Protein AF-A0A836Q250-F1 (afdb_monomer_lite)

Structure (mmCIF, N/CA/C/O backbone):
data_AF-A0A836Q250-F1
#
_entry.id   AF-A0A836Q250-F1
#
loop_
_atom_site.group_PDB
_atom_site.id
_atom_site.type_symbol
_atom_site.label_atom_id
_atom_site.label_alt_id
_atom_site.label_comp_id
_atom_site.label_asym_id
_atom_site.label_entity_id
_atom_site.label_seq_id
_atom_site.pdbx_PDB_ins_code
_atom_site.Cartn_x
_atom_site.Cartn_y
_atom_site.Cartn_z
_atom_site.occupancy
_atom_site.B_iso_or_equiv
_atom_site.auth_seq_id
_atom_site.auth_comp_id
_atom_site.auth_asym_id
_atom_site.auth_atom_id
_atom_site.pdbx_PDB_model_num
ATOM 1 N N . MET A 1 1 ? 1.933 18.338 -12.828 1.00 51.00 1 MET A N 1
ATOM 2 C CA . MET A 1 1 ? 1.074 17.158 -13.065 1.00 51.00 1 MET A CA 1
ATOM 3 C C . MET A 1 1 ? 1.895 15.904 -13.350 1.00 51.00 1 MET A C 1
ATOM 5 O O . MET A 1 1 ? 1.739 14.957 -12.603 1.00 51.00 1 MET A O 1
ATOM 9 N N . GLN A 1 2 ? 2.835 15.905 -14.304 1.00 57.91 2 GLN A N 1
ATOM 10 C CA . GLN A 1 2 ? 3.642 14.716 -14.658 1.00 57.91 2 GLN A CA 1
ATOM 11 C C . GLN A 1 2 ? 4.480 14.119 -13.502 1.00 57.91 2 GLN A C 1
ATOM 13 O O . GLN A 1 2 ? 4.696 12.918 -13.453 1.00 57.91 2 GLN A O 1
ATOM 18 N N . ASN A 1 3 ? 4.902 14.940 -12.534 1.00 69.50 3 ASN A N 1
ATOM 19 C CA . ASN A 1 3 ? 5.676 14.482 -11.371 1.00 69.50 3 ASN A CA 1
ATOM 20 C C . ASN A 1 3 ? 4.822 13.706 -10.343 1.00 69.50 3 ASN A C 1
ATOM 22 O O . ASN A 1 3 ? 5.325 12.844 -9.634 1.00 69.50 3 ASN A O 1
ATOM 26 N N . GLN A 1 4 ? 3.516 13.988 -10.280 1.00 79.50 4 GLN A N 1
ATOM 27 C CA . GLN A 1 4 ? 2.610 13.333 -9.333 1.00 79.50 4 GLN A CA 1
ATOM 28 C C . GLN A 1 4 ? 2.255 11.911 -9.792 1.00 79.50 4 GLN A C 1
ATOM 30 O O . GLN A 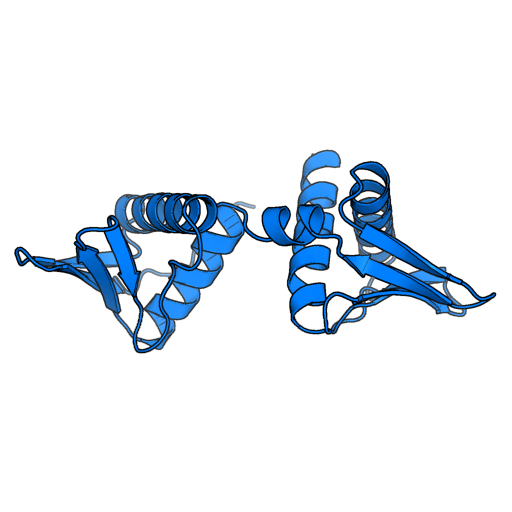1 4 ? 2.323 10.982 -8.998 1.00 79.50 4 GLN A O 1
ATOM 35 N N . SER A 1 5 ? 1.985 11.719 -11.086 1.00 84.25 5 SER A N 1
ATOM 36 C CA . SER A 1 5 ? 1.703 10.394 -11.656 1.00 84.25 5 SER A CA 1
ATOM 37 C C . SER A 1 5 ? 2.901 9.439 -11.573 1.00 84.25 5 SER A C 1
ATOM 39 O O . SER A 1 5 ? 2.725 8.239 -11.386 1.00 84.25 5 SER A O 1
ATOM 41 N N . ILE A 1 6 ? 4.131 9.957 -11.676 1.00 90.06 6 ILE A N 1
ATOM 42 C CA . ILE A 1 6 ? 5.353 9.150 -11.507 1.00 90.06 6 ILE A CA 1
ATOM 43 C C . ILE A 1 6 ? 5.511 8.723 -10.042 1.00 90.06 6 ILE A C 1
ATOM 45 O O . ILE A 1 6 ? 5.789 7.555 -9.776 1.00 90.06 6 ILE A O 1
ATOM 49 N N . GLN A 1 7 ? 5.257 9.632 -9.095 1.00 85.62 7 GLN A N 1
ATOM 50 C CA . GLN A 1 7 ? 5.265 9.307 -7.669 1.00 85.62 7 GLN A CA 1
ATOM 51 C C . GLN A 1 7 ? 4.211 8.247 -7.315 1.00 85.62 7 GLN A C 1
ATOM 53 O O . GLN A 1 7 ? 4.498 7.315 -6.565 1.00 85.62 7 GLN A O 1
ATOM 58 N N . GLU A 1 8 ? 2.998 8.367 -7.856 1.00 84.00 8 GLU A N 1
ATOM 59 C CA . GLU A 1 8 ? 1.927 7.378 -7.683 1.00 84.00 8 GLU A CA 1
ATOM 60 C C . GLU A 1 8 ? 2.346 6.008 -8.236 1.00 84.00 8 GLU A C 1
ATOM 62 O O . GLU A 1 8 ? 2.216 5.000 -7.540 1.00 84.00 8 GLU A O 1
ATOM 67 N N . ALA A 1 9 ? 2.949 5.971 -9.429 1.00 90.19 9 ALA A N 1
ATOM 68 C CA . ALA A 1 9 ? 3.486 4.745 -10.012 1.00 90.19 9 ALA A CA 1
ATOM 69 C C . ALA A 1 9 ? 4.613 4.132 -9.160 1.00 90.19 9 ALA A C 1
ATOM 71 O O . ALA A 1 9 ? 4.624 2.923 -8.936 1.00 90.19 9 ALA A O 1
ATOM 72 N N . ALA A 1 10 ? 5.538 4.943 -8.636 1.00 91.12 10 ALA A N 1
ATOM 73 C CA . ALA A 1 10 ? 6.595 4.495 -7.728 1.00 91.12 10 ALA A CA 1
ATOM 74 C C . ALA A 1 10 ? 6.018 3.867 -6.443 1.00 91.12 10 ALA A C 1
ATOM 76 O O . ALA A 1 10 ? 6.439 2.784 -6.028 1.00 91.12 10 ALA A O 1
ATOM 77 N N . ASN A 1 11 ? 5.011 4.505 -5.845 1.00 86.88 11 ASN A N 1
ATOM 78 C CA . ASN A 1 11 ? 4.332 3.988 -4.657 1.00 86.88 11 ASN A CA 1
ATOM 79 C C . ASN A 1 11 ? 3.612 2.664 -4.953 1.00 86.88 11 ASN A C 1
ATOM 81 O O . ASN A 1 11 ? 3.719 1.711 -4.180 1.00 86.88 11 ASN A O 1
ATOM 85 N N . GLU A 1 12 ? 2.928 2.568 -6.096 1.00 86.75 12 GLU A N 1
ATOM 86 C CA . GLU A 1 12 ? 2.260 1.333 -6.505 1.00 86.75 12 GLU A CA 1
ATOM 87 C C . GLU A 1 12 ? 3.260 0.190 -6.739 1.00 86.75 12 GLU A C 1
ATOM 89 O O . GLU A 1 12 ? 3.014 -0.940 -6.313 1.00 86.75 12 GLU A O 1
ATOM 94 N N . LEU A 1 13 ? 4.423 0.467 -7.339 1.00 92.06 13 LEU A N 1
ATOM 95 C CA . LEU A 1 13 ? 5.485 -0.531 -7.488 1.00 92.06 13 LEU A CA 1
ATOM 96 C C . LEU A 1 13 ? 5.969 -1.043 -6.128 1.00 92.06 13 LEU A C 1
ATOM 98 O O . LEU A 1 13 ? 6.081 -2.256 -5.933 1.00 92.06 13 LEU A O 1
ATOM 102 N N . LEU A 1 14 ? 6.227 -0.149 -5.167 1.00 89.62 14 LEU A N 1
ATOM 103 C CA . LEU A 1 14 ? 6.605 -0.556 -3.812 1.00 89.62 14 LEU A CA 1
ATOM 104 C C . LEU A 1 14 ? 5.519 -1.420 -3.160 1.00 89.62 14 LEU A C 1
ATOM 106 O O . LEU A 1 14 ? 5.845 -2.439 -2.544 1.00 89.62 14 LEU A O 1
ATOM 110 N N . TYR A 1 15 ? 4.249 -1.074 -3.347 1.00 83.88 15 TYR A N 1
ATOM 111 C CA . TYR A 1 15 ? 3.119 -1.836 -2.826 1.00 83.88 15 TYR A CA 1
ATOM 112 C C . TYR A 1 15 ? 3.008 -3.235 -3.453 1.00 83.88 15 TYR A C 1
ATOM 114 O O . TYR A 1 15 ? 2.973 -4.244 -2.744 1.00 83.88 15 TYR A O 1
ATOM 122 N N . GLU A 1 16 ? 3.031 -3.344 -4.781 1.00 85.25 16 GLU A N 1
ATOM 123 C CA . GLU A 1 16 ? 2.932 -4.640 -5.461 1.00 85.25 16 GLU A CA 1
ATOM 124 C C . GLU A 1 16 ? 4.170 -5.523 -5.249 1.00 85.25 16 GLU A C 1
ATOM 126 O O . GLU A 1 16 ? 4.071 -6.758 -5.258 1.00 85.25 16 GLU A O 1
ATOM 131 N N . SER A 1 17 ? 5.336 -4.921 -4.991 1.00 87.81 17 SER A N 1
ATOM 132 C CA . SER A 1 17 ? 6.540 -5.667 -4.616 1.00 87.81 17 SER A CA 1
ATOM 133 C C . SER A 1 17 ? 6.367 -6.424 -3.295 1.00 87.81 17 SER A C 1
ATOM 135 O O . SER A 1 17 ? 6.873 -7.539 -3.170 1.00 87.81 17 SER A O 1
ATOM 137 N N . ALA A 1 18 ? 5.604 -5.883 -2.333 1.00 82.00 18 ALA A N 1
ATOM 138 C CA . ALA A 1 18 ? 5.346 -6.542 -1.049 1.00 82.00 18 ALA A CA 1
ATOM 139 C C . ALA A 1 18 ? 4.589 -7.868 -1.239 1.00 82.00 18 ALA A C 1
ATOM 141 O O . ALA A 1 18 ? 4.812 -8.841 -0.524 1.00 82.00 18 ALA A O 1
ATOM 142 N N . LYS A 1 19 ? 3.755 -7.951 -2.283 1.00 81.19 19 LYS A N 1
ATOM 143 C CA . LYS A 1 19 ? 3.040 -9.175 -2.679 1.00 81.19 19 LYS A CA 1
ATOM 144 C C . LYS A 1 19 ? 3.920 -10.167 -3.452 1.00 81.19 19 LYS A C 1
ATOM 146 O O . LYS A 1 19 ? 3.448 -11.247 -3.804 1.00 81.19 19 LYS A O 1
ATOM 151 N N . SER A 1 20 ? 5.168 -9.790 -3.734 1.00 81.81 20 SER A N 1
ATOM 152 C CA . SER A 1 20 ? 6.126 -10.504 -4.588 1.00 81.81 20 SER A CA 1
ATOM 153 C C . SER A 1 20 ? 7.484 -10.676 -3.900 1.00 81.81 20 SER A C 1
ATOM 155 O O . SER A 1 20 ? 8.524 -10.589 -4.551 1.00 81.81 20 SER A O 1
ATOM 157 N N . ALA A 1 21 ? 7.480 -10.899 -2.581 1.00 86.44 21 ALA A N 1
ATOM 158 C CA . ALA A 1 21 ? 8.687 -11.088 -1.770 1.00 86.44 21 ALA A CA 1
ATOM 159 C C . ALA A 1 21 ? 9.715 -9.946 -1.908 1.00 86.44 21 ALA A C 1
ATOM 161 O O . ALA A 1 21 ? 10.922 -10.183 -1.943 1.00 86.44 21 ALA A O 1
ATOM 162 N N . ASP A 1 22 ? 9.227 -8.707 -1.994 1.00 89.38 22 ASP A N 1
ATOM 163 C CA . ASP A 1 22 ? 10.031 -7.488 -2.107 1.00 89.38 22 ASP A CA 1
ATOM 164 C C . ASP A 1 22 ? 10.871 -7.415 -3.392 1.00 89.38 22 ASP A C 1
ATOM 166 O O . ASP A 1 22 ? 11.950 -6.815 -3.409 1.00 89.38 22 ASP A O 1
ATOM 170 N N . LEU A 1 23 ? 10.379 -8.022 -4.476 1.00 92.69 23 LEU A N 1
ATOM 171 C CA . LEU A 1 23 ? 11.036 -8.022 -5.779 1.00 92.69 23 LEU A CA 1
ATOM 172 C C . LEU A 1 23 ? 10.245 -7.236 -6.827 1.00 92.69 23 LEU A C 1
ATOM 174 O O . LEU A 1 23 ? 9.022 -7.334 -6.930 1.00 92.69 23 LEU A O 1
ATOM 178 N N . LEU A 1 24 ? 10.994 -6.505 -7.648 1.00 94.75 24 LEU A N 1
ATOM 179 C CA . LEU A 1 24 ? 10.545 -5.871 -8.883 1.00 94.75 24 LEU A CA 1
ATOM 180 C C . LEU A 1 24 ? 11.413 -6.370 -10.037 1.00 94.75 24 LEU A C 1
ATOM 182 O O . LEU A 1 24 ? 12.583 -6.703 -9.858 1.00 94.75 24 LEU A O 1
ATOM 186 N N . MET A 1 25 ? 10.858 -6.409 -11.239 1.00 95.12 25 MET A N 1
ATOM 187 C CA . MET A 1 25 ? 11.557 -6.841 -12.442 1.00 95.12 25 MET A CA 1
ATOM 188 C C . MET A 1 25 ? 11.329 -5.828 -13.554 1.00 95.12 25 MET A C 1
ATOM 190 O O . MET A 1 25 ? 10.193 -5.475 -13.844 1.00 95.12 25 MET A O 1
ATOM 194 N N . LYS A 1 26 ? 12.395 -5.400 -14.220 1.00 95.75 26 LYS A N 1
ATOM 195 C CA . LYS A 1 26 ? 12.314 -4.762 -15.533 1.00 95.75 26 LYS A CA 1
ATOM 196 C C . LYS A 1 26 ? 12.523 -5.849 -16.577 1.00 95.75 26 LYS A C 1
ATOM 198 O O . LYS A 1 26 ? 13.560 -6.507 -16.565 1.00 95.75 26 LYS A O 1
ATOM 203 N N . VAL A 1 27 ? 11.548 -6.060 -17.448 1.00 94.31 27 VAL A N 1
ATOM 204 C CA . VAL A 1 27 ? 11.564 -7.111 -18.472 1.00 94.31 27 VAL A CA 1
ATOM 205 C C . VAL A 1 27 ? 11.491 -6.462 -19.844 1.00 94.31 27 VAL A C 1
ATOM 207 O O . VAL A 1 27 ? 10.720 -5.528 -20.042 1.00 94.31 27 VAL A O 1
ATOM 210 N N . ARG A 1 28 ? 12.268 -6.969 -20.798 1.00 90.94 28 ARG A N 1
ATOM 211 C CA . ARG A 1 28 ? 12.194 -6.575 -22.204 1.00 90.94 28 ARG A CA 1
ATOM 212 C C . ARG A 1 28 ? 11.316 -7.552 -22.975 1.00 90.94 28 ARG A C 1
ATOM 214 O O . ARG A 1 28 ? 11.537 -8.760 -22.924 1.00 90.94 28 ARG A O 1
ATOM 221 N N . ASN A 1 29 ? 10.344 -7.042 -23.723 1.00 83.56 29 ASN A N 1
ATOM 222 C CA . ASN A 1 29 ? 9.636 -7.806 -24.750 1.00 83.56 29 ASN A CA 1
ATOM 223 C C . ASN A 1 29 ? 9.854 -7.181 -26.139 1.00 83.56 29 ASN A C 1
ATOM 225 O O . ASN A 1 29 ? 10.539 -6.171 -26.280 1.00 83.56 29 ASN A O 1
ATOM 229 N N . GLY A 1 30 ? 9.269 -7.788 -27.176 1.00 78.38 30 GLY A N 1
ATOM 230 C CA . GLY A 1 30 ? 9.376 -7.311 -28.561 1.00 78.38 30 GLY A CA 1
ATOM 231 C C . GLY A 1 30 ? 8.764 -5.929 -28.835 1.00 78.38 30 GLY A C 1
ATOM 232 O O . GLY A 1 30 ? 8.893 -5.444 -29.952 1.00 78.38 30 GLY A O 1
ATOM 233 N N . VAL A 1 31 ? 8.113 -5.307 -27.845 1.00 80.81 31 VAL A N 1
ATOM 234 C CA . VAL A 1 31 ? 7.507 -3.967 -27.923 1.00 80.81 31 VAL A CA 1
ATOM 235 C C . VAL A 1 31 ? 8.298 -2.945 -27.091 1.00 80.81 31 VAL A C 1
ATOM 237 O O . VAL A 1 31 ? 8.311 -1.765 -27.420 1.00 80.81 31 VAL A O 1
ATOM 240 N N . GLY A 1 32 ? 9.007 -3.376 -26.044 1.00 86.56 32 GLY A N 1
ATOM 241 C CA . GLY A 1 32 ? 9.854 -2.510 -25.225 1.00 86.56 32 GLY A CA 1
ATOM 242 C C . GLY A 1 32 ? 10.122 -3.062 -23.827 1.00 86.56 32 GLY A C 1
ATOM 243 O O . GLY A 1 32 ? 9.810 -4.213 -23.511 1.00 86.56 32 GLY A O 1
ATOM 244 N N . ASP A 1 33 ? 10.713 -2.223 -22.980 1.00 93.00 33 ASP A N 1
ATOM 245 C CA . ASP A 1 33 ? 10.961 -2.543 -21.574 1.00 93.00 33 ASP A CA 1
ATOM 246 C C . ASP A 1 33 ? 9.726 -2.227 -20.726 1.00 93.00 33 ASP A C 1
ATOM 248 O O . ASP A 1 33 ? 9.099 -1.198 -20.920 1.00 93.00 33 ASP A O 1
ATOM 252 N N . PHE A 1 34 ? 9.391 -3.050 -19.741 1.00 93.88 34 PHE A N 1
ATOM 253 C CA . PHE A 1 34 ? 8.293 -2.777 -18.816 1.00 93.88 34 PHE A CA 1
ATOM 254 C C . PHE A 1 34 ? 8.606 -3.285 -17.417 1.00 93.88 34 PHE A C 1
ATOM 256 O O . PHE A 1 34 ? 9.499 -4.114 -17.226 1.00 93.88 34 PHE A O 1
ATOM 263 N N . VAL A 1 35 ? 7.846 -2.807 -16.434 1.00 94.56 35 VAL A N 1
ATOM 264 C CA . VAL A 1 35 ? 8.004 -3.225 -15.041 1.00 94.56 35 VAL A CA 1
ATOM 265 C C . VAL A 1 35 ? 7.006 -4.329 -14.706 1.00 94.56 35 VAL A C 1
ATOM 267 O O . VAL A 1 35 ? 5.842 -4.309 -15.111 1.00 94.56 35 VAL A O 1
ATOM 270 N N . LYS A 1 36 ? 7.474 -5.323 -13.962 1.00 92.25 36 LYS A N 1
ATOM 271 C CA . LYS A 1 36 ? 6.699 -6.443 -13.453 1.00 92.25 36 LYS A CA 1
ATOM 272 C C . LYS A 1 36 ? 7.011 -6.652 -11.977 1.00 92.25 36 LYS A C 1
ATOM 274 O O . LYS A 1 36 ? 8.164 -6.811 -11.595 1.00 92.25 36 LYS A O 1
ATOM 279 N N . ALA A 1 37 ? 5.963 -6.705 -11.173 1.00 81.81 37 ALA A N 1
ATOM 280 C CA . ALA A 1 37 ? 5.996 -7.198 -9.802 1.00 81.81 37 ALA A CA 1
ATOM 281 C C . ALA A 1 37 ? 5.144 -8.478 -9.764 1.00 81.81 37 ALA A C 1
ATOM 283 O O . ALA A 1 37 ? 5.451 -9.452 -10.458 1.00 81.81 37 ALA A O 1
ATOM 284 N N . LYS A 1 38 ? 4.000 -8.429 -9.070 1.00 81.88 38 LYS A N 1
ATOM 285 C CA . LYS A 1 38 ? 2.920 -9.414 -9.197 1.00 81.88 38 LYS A CA 1
ATOM 286 C C . LYS A 1 38 ? 2.129 -9.201 -10.487 1.00 81.88 38 LYS A C 1
ATOM 288 O O . LYS A 1 38 ? 1.867 -10.154 -11.220 1.00 81.88 38 LYS A O 1
ATOM 293 N N . ARG A 1 39 ? 1.784 -7.942 -10.779 1.00 82.56 39 ARG A N 1
ATOM 294 C CA . ARG A 1 39 ? 1.178 -7.505 -12.043 1.00 82.56 39 ARG A CA 1
ATOM 295 C C . ARG A 1 39 ? 2.260 -7.088 -13.045 1.00 82.56 39 ARG A C 1
ATOM 297 O O . ARG A 1 39 ? 3.344 -6.651 -12.657 1.00 82.56 39 ARG A O 1
ATOM 304 N N . ALA A 1 40 ? 1.966 -7.251 -14.333 1.00 85.19 40 ALA A N 1
ATOM 305 C CA . ALA A 1 40 ? 2.763 -6.699 -15.424 1.00 85.19 40 ALA A CA 1
ATOM 306 C C . ALA A 1 40 ? 2.149 -5.375 -15.899 1.00 85.19 40 ALA A C 1
ATOM 308 O O . ALA A 1 40 ? 0.949 -5.313 -16.161 1.00 85.19 40 ALA A O 1
ATOM 309 N N . TYR A 1 41 ? 2.978 -4.343 -16.026 1.00 87.38 41 TYR A N 1
ATOM 310 C CA . TYR A 1 41 ? 2.563 -2.995 -16.409 1.00 87.38 41 TYR A CA 1
ATOM 311 C C . TYR A 1 41 ? 2.897 -2.743 -17.886 1.00 87.38 41 TYR A C 1
ATOM 313 O O . TYR A 1 41 ? 3.890 -2.094 -18.205 1.00 87.38 41 TYR A O 1
ATOM 321 N N . VAL A 1 42 ? 2.109 -3.344 -18.788 1.00 85.81 42 VAL A N 1
ATOM 322 C CA . VAL A 1 42 ? 2.397 -3.408 -20.242 1.00 85.81 42 VAL A CA 1
ATOM 323 C C . VAL A 1 42 ? 1.305 -2.841 -21.147 1.00 85.81 42 VAL A C 1
ATOM 325 O O . VAL A 1 42 ? 1.514 -2.793 -22.358 1.00 85.81 42 VAL A O 1
ATOM 328 N N . ASP A 1 43 ? 0.165 -2.445 -20.579 1.00 83.06 43 ASP A N 1
ATOM 329 C CA . ASP A 1 43 ? -1.095 -2.288 -21.318 1.00 83.06 43 ASP A CA 1
ATOM 330 C C . ASP A 1 43 ? -1.047 -1.159 -22.366 1.00 83.06 43 ASP A C 1
ATOM 332 O O . ASP A 1 43 ? -1.529 -1.341 -23.483 1.00 83.06 43 ASP A O 1
ATOM 336 N N . THR A 1 44 ? -0.431 -0.018 -22.044 1.00 88.69 44 THR A N 1
ATOM 337 C CA . THR A 1 44 ? -0.225 1.106 -22.977 1.00 88.69 44 THR A CA 1
ATOM 338 C C . THR A 1 44 ? 1.213 1.619 -22.915 1.00 88.69 44 THR A C 1
ATOM 340 O O . THR A 1 44 ? 1.920 1.383 -21.932 1.00 88.69 44 THR A O 1
ATOM 343 N N . ASP A 1 45 ? 1.658 2.325 -23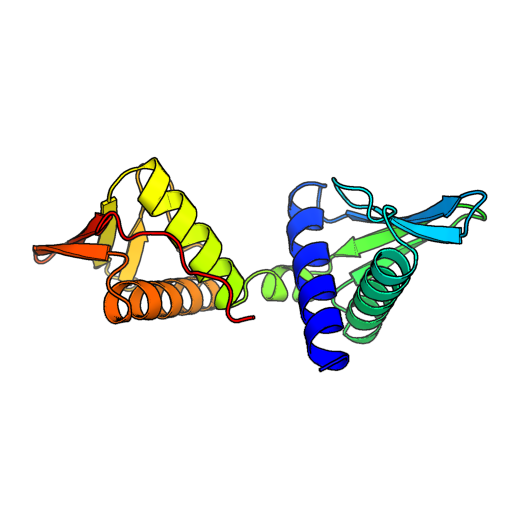.959 1.00 89.00 45 ASP A N 1
ATOM 344 C CA . ASP A 1 45 ? 2.994 2.937 -23.989 1.00 89.00 45 ASP A CA 1
ATOM 345 C C . ASP A 1 45 ? 3.142 4.004 -22.894 1.00 89.00 45 ASP A C 1
ATOM 347 O O . ASP A 1 45 ? 4.117 3.977 -22.150 1.00 89.00 45 ASP A O 1
ATOM 351 N N . GLU A 1 46 ? 2.124 4.849 -22.697 1.00 89.25 46 GLU A N 1
ATOM 352 C CA . GLU A 1 46 ? 2.093 5.848 -21.616 1.00 89.25 46 GLU A CA 1
ATOM 353 C C . GLU A 1 46 ? 2.219 5.201 -20.230 1.00 89.25 46 GLU A C 1
ATOM 355 O O . GLU A 1 46 ? 2.987 5.659 -19.384 1.00 89.25 46 GLU A O 1
ATOM 360 N N . MET A 1 47 ? 1.499 4.099 -19.995 1.00 88.44 47 MET A N 1
ATOM 361 C CA . MET A 1 47 ? 1.573 3.357 -18.739 1.00 88.44 47 MET A CA 1
ATOM 362 C C . MET A 1 47 ? 2.969 2.757 -18.552 1.00 88.44 47 MET A C 1
ATOM 364 O O . MET A 1 47 ? 3.563 2.884 -17.484 1.00 88.44 47 MET A O 1
ATOM 368 N N . ARG A 1 48 ? 3.528 2.147 -19.600 1.00 92.00 48 ARG A N 1
ATOM 369 C CA . ARG A 1 48 ? 4.876 1.570 -19.581 1.00 92.00 48 ARG A CA 1
ATOM 370 C C . ARG A 1 48 ? 5.929 2.618 -19.228 1.00 92.00 48 ARG A C 1
ATOM 372 O O . ARG A 1 48 ? 6.732 2.380 -18.330 1.00 92.00 48 ARG A O 1
ATOM 379 N N . GLU A 1 49 ? 5.905 3.768 -19.894 1.00 92.69 49 GLU A N 1
ATOM 380 C CA . GLU A 1 49 ? 6.820 4.883 -19.633 1.00 92.69 49 GLU A CA 1
ATOM 381 C C . GLU A 1 49 ? 6.671 5.416 -18.205 1.00 92.69 49 GLU A C 1
ATOM 383 O O . GLU A 1 49 ? 7.669 5.610 -17.513 1.00 92.69 49 GLU A O 1
ATOM 388 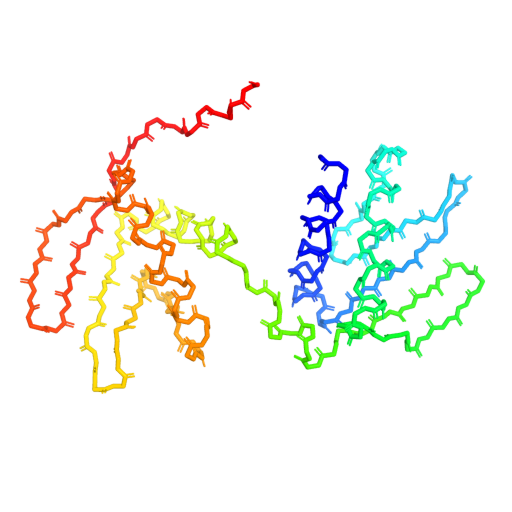N N . MET A 1 50 ? 5.435 5.570 -17.724 1.00 94.69 50 MET A N 1
ATOM 389 C CA . MET A 1 50 ? 5.151 6.042 -16.370 1.00 94.69 50 MET A CA 1
ATOM 390 C C . MET A 1 50 ? 5.712 5.106 -15.288 1.00 94.69 50 MET A C 1
ATOM 392 O O . MET A 1 50 ? 6.383 5.572 -14.367 1.00 94.69 50 MET A O 1
ATOM 396 N N . TYR A 1 51 ? 5.493 3.790 -15.391 1.00 94.88 51 TYR A N 1
ATOM 397 C CA . TYR A 1 51 ? 6.031 2.841 -14.405 1.00 94.88 51 TYR A CA 1
ATOM 398 C C . TYR A 1 51 ? 7.543 2.641 -14.540 1.00 94.88 51 TYR A C 1
ATOM 400 O O . TYR A 1 51 ? 8.209 2.396 -13.536 1.00 94.88 51 TYR A O 1
ATOM 408 N N . LEU A 1 52 ? 8.115 2.775 -15.742 1.00 95.81 52 LEU A N 1
ATOM 409 C CA . LEU A 1 52 ? 9.570 2.812 -15.905 1.00 95.81 52 LEU A CA 1
ATOM 410 C C . LEU A 1 52 ? 10.177 4.032 -15.204 1.00 95.81 52 LEU A C 1
ATOM 412 O O . LEU A 1 52 ? 11.140 3.872 -14.458 1.00 95.81 52 LEU A O 1
ATOM 416 N N . ALA A 1 53 ? 9.585 5.215 -15.375 1.00 95.81 53 ALA A N 1
ATOM 417 C CA . ALA A 1 53 ? 10.018 6.425 -14.682 1.00 95.81 53 ALA A CA 1
ATOM 418 C C . ALA A 1 53 ? 9.881 6.286 -13.155 1.00 95.81 53 ALA A C 1
ATOM 420 O O . ALA A 1 53 ? 10.788 6.663 -12.416 1.00 95.81 53 ALA A O 1
ATOM 421 N N . GLY A 1 54 ? 8.790 5.676 -12.673 1.00 94.88 54 GLY A N 1
ATOM 422 C CA . GLY A 1 54 ? 8.607 5.387 -11.247 1.00 94.88 54 GLY A CA 1
ATOM 423 C C . GLY A 1 54 ? 9.672 4.429 -10.700 1.00 94.88 54 GLY A C 1
ATOM 424 O O . GLY A 1 54 ? 10.214 4.648 -9.619 1.00 94.88 54 GLY A O 1
ATOM 425 N N . LEU A 1 55 ? 10.040 3.395 -11.464 1.00 96.44 55 LEU A N 1
ATOM 426 C CA . LEU A 1 55 ? 11.132 2.486 -11.106 1.00 96.44 55 LEU A CA 1
ATOM 427 C C . LEU A 1 55 ? 12.484 3.217 -11.031 1.00 96.44 55 LEU A C 1
ATOM 429 O O . LEU A 1 55 ? 13.252 2.986 -10.097 1.00 96.44 55 LEU A O 1
ATOM 433 N N . GLU A 1 56 ? 12.776 4.093 -11.995 1.00 96.38 56 GLU A N 1
ATOM 434 C CA . GLU A 1 56 ? 13.999 4.906 -12.011 1.00 96.38 56 GLU A CA 1
ATOM 435 C C . GLU A 1 56 ? 14.060 5.865 -10.818 1.00 96.38 56 GLU A C 1
ATOM 437 O O . GLU A 1 56 ? 15.112 5.980 -10.187 1.00 96.38 56 GLU A O 1
ATOM 442 N N . GLN A 1 57 ? 12.933 6.477 -10.449 1.00 95.19 57 GLN A N 1
ATOM 443 C CA . GLN A 1 57 ? 12.831 7.307 -9.252 1.00 95.19 57 GLN A CA 1
ATOM 444 C C . GLN A 1 57 ? 13.149 6.505 -7.982 1.00 95.19 57 GLN A C 1
ATOM 446 O O . GLN A 1 57 ? 13.993 6.922 -7.191 1.00 95.19 57 GLN A O 1
ATOM 451 N N . LEU A 1 58 ? 12.547 5.324 -7.799 1.00 95.00 58 LEU A N 1
ATOM 452 C CA . LEU A 1 58 ? 12.824 4.471 -6.635 1.00 95.00 58 LEU A CA 1
ATOM 453 C C . LEU A 1 58 ? 14.298 4.064 -6.540 1.00 95.00 58 LEU A C 1
ATOM 455 O O . LEU A 1 58 ? 14.839 3.939 -5.439 1.00 95.00 58 LEU A O 1
ATOM 459 N N . LEU A 1 59 ? 14.939 3.823 -7.687 1.00 96.00 59 LEU A N 1
ATOM 460 C CA . LEU A 1 59 ? 16.359 3.492 -7.748 1.00 96.00 59 LEU A CA 1
ATOM 461 C C . LEU A 1 59 ? 17.219 4.700 -7.360 1.00 96.00 59 LEU A C 1
ATOM 463 O O . LEU A 1 59 ? 18.141 4.554 -6.561 1.00 96.00 59 LEU A O 1
ATOM 467 N N . ALA A 1 60 ? 16.898 5.885 -7.886 1.00 95.69 60 ALA A N 1
ATOM 468 C CA . ALA A 1 60 ? 17.589 7.132 -7.562 1.00 95.69 60 ALA A CA 1
ATOM 469 C C . ALA A 1 60 ? 17.451 7.513 -6.077 1.00 95.69 60 ALA A C 1
ATOM 471 O O . ALA A 1 60 ? 18.395 8.026 -5.482 1.00 95.69 60 ALA A O 1
ATOM 472 N N . GLU A 1 61 ? 16.305 7.209 -5.465 1.00 92.81 61 GLU A N 1
ATOM 473 C CA . GLU A 1 61 ? 16.032 7.420 -4.038 1.00 92.81 61 GLU A CA 1
ATOM 474 C C . GLU A 1 61 ? 16.641 6.337 -3.126 1.00 92.81 61 GLU A C 1
ATOM 476 O O . GLU A 1 61 ? 16.520 6.423 -1.907 1.00 92.81 61 GLU A O 1
ATOM 481 N N . GLY A 1 62 ? 17.269 5.290 -3.678 1.00 93.81 62 GLY A N 1
ATOM 482 C CA . GLY A 1 62 ? 17.835 4.186 -2.890 1.00 93.81 62 GLY A CA 1
ATOM 483 C C . GLY A 1 62 ? 16.790 3.272 -2.231 1.00 93.81 62 GLY A C 1
ATOM 484 O O . GLY A 1 62 ? 17.120 2.459 -1.362 1.00 93.81 62 GLY A O 1
ATOM 485 N N . LYS A 1 63 ? 15.523 3.364 -2.647 1.00 94.25 63 LYS A N 1
ATOM 486 C CA . LYS A 1 63 ? 14.410 2.539 -2.143 1.00 94.25 63 LYS A CA 1
ATOM 487 C C . LYS A 1 63 ? 14.398 1.137 -2.744 1.00 94.25 63 LYS A C 1
ATOM 489 O O . LYS A 1 63 ? 13.821 0.207 -2.181 1.00 94.25 63 LYS A O 1
ATOM 494 N N . ILE A 1 64 ? 15.063 0.962 -3.880 1.00 96.44 64 ILE A N 1
ATOM 495 C CA . ILE A 1 64 ? 15.318 -0.338 -4.495 1.00 96.44 64 ILE A CA 1
ATOM 496 C C . ILE A 1 64 ? 16.784 -0.436 -4.899 1.00 96.44 64 ILE A C 1
ATOM 498 O O . ILE A 1 64 ? 17.455 0.568 -5.116 1.00 96.44 64 ILE A O 1
ATOM 502 N N . GLN A 1 65 ? 17.272 -1.661 -5.040 1.00 96.94 65 GLN A N 1
ATOM 503 C CA . GLN A 1 65 ? 18.617 -1.940 -5.526 1.00 96.94 65 GLN A CA 1
ATOM 504 C C . GLN A 1 65 ? 18.579 -3.038 -6.582 1.00 96.94 65 GLN A C 1
ATOM 506 O O . GLN A 1 65 ? 17.858 -4.027 -6.434 1.00 96.94 65 GLN A O 1
ATOM 511 N N . GLN A 1 66 ? 19.369 -2.887 -7.642 1.00 95.88 66 GLN A N 1
ATOM 512 C CA . GLN A 1 66 ? 19.537 -3.943 -8.634 1.00 95.88 66 GLN A CA 1
ATOM 513 C C . GLN A 1 66 ? 20.292 -5.124 -8.016 1.00 95.88 66 GLN A C 1
ATOM 515 O O . GLN A 1 66 ? 21.368 -4.954 -7.448 1.00 95.88 66 GLN A O 1
ATOM 520 N N . THR A 1 67 ? 19.741 -6.328 -8.147 1.00 91.44 67 THR A N 1
ATOM 521 C CA . THR A 1 67 ? 20.339 -7.559 -7.603 1.00 91.44 67 THR A CA 1
ATOM 522 C C . THR A 1 67 ? 20.845 -8.498 -8.686 1.00 91.44 67 THR A C 1
ATOM 524 O O . THR A 1 67 ? 21.857 -9.166 -8.493 1.00 91.44 67 THR A O 1
ATOM 527 N N . LEU A 1 68 ? 20.166 -8.548 -9.832 1.00 90.44 68 LEU A N 1
ATOM 528 C CA . LEU A 1 68 ? 20.532 -9.402 -10.957 1.00 90.44 68 LEU A CA 1
ATOM 529 C C . LEU A 1 68 ? 20.202 -8.691 -12.268 1.00 90.44 68 LEU A C 1
ATOM 531 O O . LEU A 1 68 ? 19.169 -8.038 -12.373 1.00 90.44 68 LEU A O 1
ATOM 535 N N . GLY A 1 69 ? 21.058 -8.834 -13.275 1.00 88.75 69 GLY A N 1
ATOM 536 C CA . GLY A 1 69 ? 20.821 -8.311 -14.618 1.00 88.75 69 GLY A CA 1
ATOM 537 C C . GLY A 1 69 ? 21.171 -9.341 -15.684 1.00 88.75 69 GLY A C 1
ATOM 538 O O . GLY A 1 69 ? 22.147 -10.076 -15.556 1.00 88.75 69 GLY A O 1
ATOM 539 N N . SER A 1 70 ? 20.369 -9.382 -16.738 1.00 88.25 70 SER A N 1
ATOM 540 C CA . SER A 1 70 ? 20.583 -10.149 -17.963 1.00 88.25 70 SER A CA 1
ATOM 541 C C . SER A 1 70 ? 20.166 -9.297 -19.164 1.00 88.25 70 SER A C 1
ATOM 543 O O . SER A 1 70 ? 19.694 -8.173 -18.998 1.00 88.25 70 SER A O 1
ATOM 545 N N . ARG A 1 71 ? 20.322 -9.825 -20.383 1.00 85.44 71 ARG A N 1
ATOM 546 C CA . ARG A 1 71 ? 19.942 -9.106 -21.609 1.00 85.44 71 ARG A CA 1
ATOM 547 C C . ARG A 1 71 ? 18.460 -8.712 -21.639 1.00 85.44 71 ARG A C 1
ATOM 549 O O . ARG A 1 71 ? 18.140 -7.629 -22.124 1.00 85.44 71 ARG A O 1
ATOM 556 N N . ASP A 1 72 ? 17.594 -9.582 -21.127 1.00 89.62 72 ASP A N 1
ATOM 557 C CA . ASP A 1 72 ? 16.141 -9.461 -21.291 1.00 89.62 72 ASP A CA 1
ATOM 558 C C . ASP A 1 72 ? 15.415 -9.151 -19.975 1.00 89.62 72 ASP A C 1
ATOM 560 O O . ASP A 1 72 ? 14.213 -8.890 -19.966 1.00 89.62 72 ASP A O 1
ATOM 564 N N . MET A 1 73 ? 16.132 -9.177 -18.850 1.00 92.62 73 MET A N 1
ATOM 565 C CA . MET A 1 73 ? 15.542 -8.986 -17.531 1.00 92.62 73 MET A CA 1
ATOM 566 C C . MET A 1 73 ? 16.548 -8.432 -16.528 1.00 92.62 73 MET A C 1
ATOM 568 O O . MET A 1 73 ? 17.648 -8.970 -16.385 1.00 92.62 73 MET A O 1
ATOM 572 N N . THR A 1 74 ? 16.107 -7.445 -15.757 1.00 96.06 74 THR A N 1
ATOM 573 C CA . THR A 1 74 ? 16.790 -6.931 -14.569 1.00 96.06 74 THR A CA 1
ATOM 574 C C . THR A 1 74 ? 15.882 -7.097 -13.359 1.00 96.06 74 THR A C 1
ATOM 576 O O . THR A 1 74 ? 14.708 -6.745 -13.413 1.00 96.06 74 TH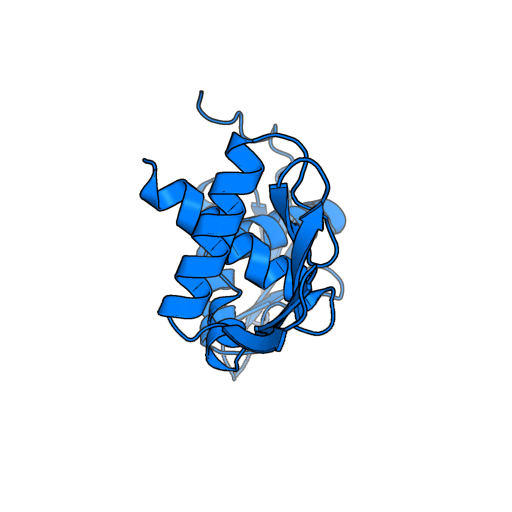R A O 1
ATOM 579 N N . VAL A 1 75 ? 16.414 -7.630 -12.264 1.00 95.62 75 VAL A N 1
ATOM 580 C CA . VAL A 1 75 ? 15.704 -7.824 -10.997 1.00 95.62 75 VAL A CA 1
ATOM 581 C C . VAL A 1 75 ? 16.203 -6.804 -9.982 1.00 95.62 75 VAL A C 1
ATOM 583 O O . VAL A 1 75 ? 17.409 -6.586 -9.835 1.00 95.62 75 VAL A O 1
ATOM 586 N N . PHE A 1 76 ? 15.261 -6.214 -9.261 1.00 97.19 76 PHE A N 1
ATOM 587 C CA . PHE A 1 76 ? 15.487 -5.268 -8.184 1.00 97.19 76 PHE A CA 1
ATOM 588 C C . PHE A 1 76 ? 14.890 -5.820 -6.893 1.00 97.19 76 PHE A C 1
ATOM 590 O O . PHE A 1 76 ? 13.825 -6.438 -6.904 1.00 97.19 76 PHE A O 1
ATOM 597 N N . ARG A 1 77 ? 15.571 -5.584 -5.775 1.00 95.88 77 ARG A N 1
ATOM 598 C CA . ARG A 1 77 ? 15.060 -5.859 -4.430 1.00 95.88 77 ARG A CA 1
ATOM 599 C C . ARG A 1 77 ? 14.741 -4.540 -3.738 1.00 95.88 77 ARG A C 1
ATOM 601 O O . ARG A 1 77 ? 15.539 -3.609 -3.820 1.00 95.88 77 ARG A O 1
ATOM 608 N N . VAL A 1 78 ? 13.617 -4.484 -3.032 1.00 93.81 78 VAL A N 1
ATOM 609 C CA . VAL A 1 78 ? 13.277 -3.342 -2.176 1.00 93.81 78 VAL A CA 1
ATOM 610 C C . VAL A 1 78 ? 14.197 -3.306 -0.956 1.00 93.81 78 VAL A C 1
ATOM 612 O O . VAL A 1 78 ? 14.439 -4.331 -0.314 1.00 93.81 78 VAL A O 1
ATOM 615 N N . THR A 1 79 ? 14.757 -2.132 -0.673 1.00 93.12 79 THR A N 1
ATOM 616 C CA . THR A 1 79 ? 15.631 -1.897 0.483 1.00 93.12 79 THR A CA 1
ATOM 617 C C . THR A 1 79 ? 14.803 -1.705 1.756 1.00 93.12 79 THR A C 1
ATOM 619 O O . THR A 1 79 ? 13.578 -1.601 1.702 1.00 93.12 79 THR A O 1
ATOM 622 N N . ASP A 1 80 ? 15.450 -1.643 2.921 1.00 83.00 80 ASP A N 1
ATOM 623 C CA . ASP A 1 80 ? 14.752 -1.295 4.169 1.00 83.00 80 ASP A CA 1
ATOM 624 C C . ASP A 1 80 ? 14.061 0.071 4.084 1.00 83.00 80 ASP A C 1
ATOM 626 O O . ASP A 1 80 ? 12.933 0.226 4.544 1.00 83.00 80 ASP A O 1
ATOM 630 N N . GLU A 1 81 ? 14.696 1.035 3.421 1.00 85.50 81 GLU A N 1
ATOM 631 C CA . GLU A 1 81 ? 14.134 2.368 3.210 1.00 85.50 81 GLU A CA 1
ATOM 632 C C . GLU A 1 81 ? 12.908 2.337 2.290 1.00 85.50 81 GLU A C 1
ATOM 634 O O . GLU A 1 81 ? 11.872 2.943 2.576 1.00 85.50 81 GLU A O 1
ATOM 639 N N . GLY A 1 82 ? 12.983 1.552 1.211 1.00 86.50 82 GLY A N 1
ATOM 640 C CA . GLY A 1 82 ? 11.837 1.330 0.338 1.00 86.50 82 GLY A CA 1
ATOM 641 C C . GLY A 1 82 ? 10.684 0.633 1.050 1.00 86.50 82 GLY A C 1
ATOM 642 O O . GLY A 1 82 ? 9.535 0.945 0.758 1.00 86.50 82 GLY A O 1
ATOM 643 N N . ARG A 1 83 ? 10.967 -0.262 2.010 1.00 83.50 83 ARG A N 1
ATOM 644 C CA . ARG A 1 83 ? 9.936 -0.890 2.848 1.00 83.50 83 ARG A CA 1
ATOM 645 C C . ARG A 1 83 ? 9.222 0.119 3.740 1.00 83.50 83 ARG A C 1
ATOM 647 O O . ARG A 1 83 ? 7.998 0.097 3.771 1.00 83.50 83 ARG A O 1
ATOM 654 N N . ARG A 1 84 ? 9.958 1.010 4.412 1.00 75.19 84 ARG A N 1
ATOM 655 C CA . ARG A 1 84 ? 9.368 2.073 5.251 1.00 75.19 84 ARG A CA 1
ATOM 656 C C . ARG A 1 84 ? 8.517 3.039 4.432 1.00 75.19 84 ARG A C 1
ATOM 658 O O . ARG A 1 84 ? 7.437 3.432 4.847 1.00 75.19 84 ARG A O 1
ATOM 665 N N . SER A 1 85 ? 8.955 3.326 3.210 1.00 7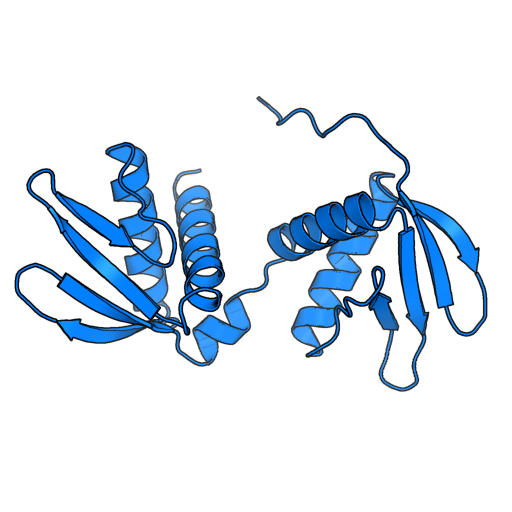5.00 85 SER A N 1
ATOM 666 C CA . SER A 1 85 ? 8.261 4.222 2.280 1.00 75.00 85 SER A CA 1
ATOM 667 C C . SER A 1 85 ? 7.005 3.625 1.621 1.00 75.00 85 SER A C 1
ATOM 669 O O . SER A 1 85 ? 6.403 4.282 0.774 1.00 75.00 85 SER A O 1
ATOM 671 N N . ARG A 1 86 ? 6.619 2.378 1.936 1.00 73.12 86 ARG A N 1
ATOM 672 C CA . ARG A 1 86 ? 5.487 1.687 1.285 1.00 73.12 86 ARG A CA 1
ATOM 673 C C . ARG A 1 86 ? 4.130 2.286 1.602 1.00 73.12 86 ARG A C 1
ATOM 675 O O . ARG A 1 86 ? 3.218 2.123 0.795 1.00 73.12 86 ARG A O 1
ATOM 682 N N . LEU A 1 87 ? 3.980 2.918 2.760 1.00 69.81 87 LEU A N 1
ATOM 683 C CA . LEU A 1 87 ? 2.703 3.461 3.186 1.00 69.81 87 LEU A CA 1
ATOM 684 C C . LEU A 1 87 ? 2.669 4.970 2.951 1.00 69.81 87 LEU A C 1
ATOM 686 O O . LEU A 1 87 ? 3.480 5.716 3.489 1.00 69.81 87 LEU A O 1
ATOM 690 N N . THR A 1 88 ? 1.706 5.417 2.152 1.00 72.69 88 THR A N 1
ATOM 691 C CA . THR A 1 88 ? 1.356 6.834 2.000 1.00 72.69 88 THR A CA 1
ATOM 692 C C . THR A 1 88 ? -0.031 7.084 2.584 1.00 72.69 88 THR A C 1
ATOM 694 O O . THR A 1 88 ? -0.824 6.149 2.705 1.00 72.69 88 THR A O 1
ATOM 697 N N . SER A 1 89 ? -0.370 8.336 2.904 1.00 69.50 89 SER A N 1
ATOM 698 C CA . SER A 1 89 ? -1.694 8.682 3.451 1.00 69.50 89 SER A CA 1
ATOM 699 C C . SER A 1 89 ? -2.841 8.285 2.506 1.00 69.50 89 SER A C 1
ATOM 701 O O . SER A 1 89 ? -3.891 7.826 2.951 1.00 69.50 89 SER A O 1
ATOM 703 N N . GLU A 1 90 ? -2.641 8.391 1.187 1.00 71.88 90 GLU A N 1
ATOM 704 C CA . GLU A 1 90 ? -3.633 7.964 0.190 1.00 71.88 90 GLU A CA 1
ATOM 705 C C . GLU A 1 90 ? -3.827 6.442 0.165 1.00 71.88 90 GLU A C 1
ATOM 707 O O . GLU A 1 90 ? -4.960 5.953 0.060 1.00 71.88 90 GLU A O 1
ATOM 712 N N . LEU A 1 91 ? -2.734 5.687 0.300 1.00 76.56 91 LEU A N 1
ATOM 713 C CA . LEU A 1 91 ? -2.786 4.232 0.357 1.00 76.56 91 LEU A CA 1
ATOM 714 C C . LEU A 1 91 ? -3.426 3.759 1.666 1.00 76.56 91 LEU A C 1
ATOM 716 O O . LEU A 1 91 ? -4.307 2.903 1.638 1.00 76.56 91 LEU A O 1
ATOM 720 N N . ALA A 1 92 ? -3.054 4.371 2.792 1.00 85.75 92 ALA A N 1
ATOM 721 C CA . ALA A 1 92 ? -3.666 4.119 4.092 1.00 85.75 92 ALA A CA 1
ATOM 722 C C . ALA A 1 92 ? -5.185 4.356 4.044 1.00 85.75 92 ALA A C 1
ATOM 724 O O . ALA A 1 92 ? -5.962 3.506 4.479 1.00 85.75 92 ALA A O 1
ATOM 725 N N . ARG A 1 93 ? -5.628 5.453 3.417 1.00 87.00 93 ARG A N 1
ATOM 726 C CA . ARG A 1 93 ? -7.055 5.747 3.218 1.00 87.00 93 ARG A CA 1
ATOM 727 C C . ARG A 1 93 ? -7.757 4.708 2.358 1.00 87.00 93 ARG A C 1
ATOM 729 O O . ARG A 1 93 ? -8.866 4.298 2.693 1.00 87.00 93 ARG A O 1
ATOM 736 N N . THR A 1 94 ? -7.136 4.295 1.256 1.00 84.06 94 THR A N 1
ATOM 737 C CA . THR A 1 94 ? -7.706 3.284 0.354 1.00 84.06 94 THR A CA 1
ATOM 738 C C . THR A 1 94 ? -7.864 1.948 1.075 1.00 84.06 94 THR A C 1
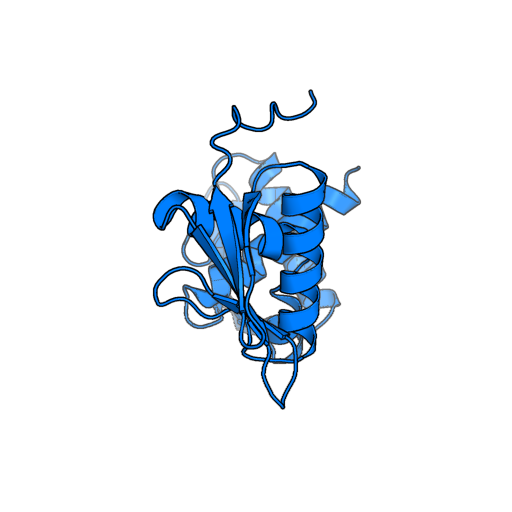ATOM 740 O O . THR A 1 94 ? -8.965 1.401 1.092 1.00 84.06 94 THR A O 1
ATOM 743 N N . ASN A 1 95 ? -6.813 1.490 1.759 1.00 87.81 95 ASN A N 1
ATOM 744 C CA . ASN A 1 95 ? -6.824 0.257 2.545 1.00 87.81 95 ASN A CA 1
ATOM 745 C C . ASN A 1 95 ? -7.898 0.291 3.642 1.00 87.81 95 ASN A C 1
ATOM 747 O O . ASN A 1 95 ? -8.673 -0.655 3.769 1.00 87.81 95 ASN A O 1
ATOM 751 N N . LEU A 1 96 ? -7.986 1.387 4.407 1.00 91.06 96 LEU A N 1
ATOM 752 C CA . LEU A 1 96 ? -9.010 1.538 5.444 1.00 91.06 96 LEU A CA 1
ATOM 753 C C . LEU A 1 96 ? -10.416 1.527 4.859 1.00 91.06 96 LEU A C 1
ATOM 755 O O . LEU A 1 96 ? -11.289 0.848 5.384 1.00 91.06 96 LEU A O 1
ATOM 759 N N . LEU A 1 97 ? -10.654 2.260 3.770 1.00 90.06 97 LEU A N 1
ATOM 760 C CA . LEU A 1 97 ? -11.974 2.315 3.154 1.00 90.06 97 LEU A CA 1
ATOM 761 C C . LEU A 1 97 ? -12.411 0.943 2.626 1.00 90.06 97 LEU A C 1
ATOM 763 O O . LEU A 1 97 ? -13.588 0.604 2.728 1.00 90.06 97 LEU A O 1
ATOM 767 N N . GLU A 1 98 ? -11.493 0.166 2.050 1.00 89.12 98 GLU A N 1
ATOM 768 C CA . GLU A 1 98 ? -11.766 -1.210 1.624 1.00 89.12 98 GLU A CA 1
ATOM 769 C C . GLU A 1 98 ? -12.071 -2.123 2.814 1.00 89.12 98 GLU A C 1
ATOM 771 O O . GLU A 1 98 ? -13.076 -2.835 2.780 1.00 89.12 98 GLU A O 1
ATOM 776 N N . ALA A 1 99 ? -11.276 -2.047 3.884 1.00 90.69 99 ALA A N 1
ATOM 777 C CA . ALA A 1 99 ? -11.484 -2.837 5.094 1.00 90.69 99 ALA A CA 1
ATOM 778 C C . ALA A 1 99 ? -12.828 -2.512 5.769 1.00 90.69 99 ALA A C 1
ATOM 780 O O . ALA A 1 99 ? -13.630 -3.405 6.030 1.00 90.69 99 ALA A O 1
ATOM 781 N N . VAL A 1 100 ? -13.146 -1.225 5.944 1.00 91.12 100 VAL A N 1
ATOM 782 C CA . VAL A 1 100 ? -14.415 -0.782 6.543 1.00 91.12 100 VAL A CA 1
ATOM 783 C C . VAL A 1 100 ? -15.617 -1.187 5.685 1.00 91.12 100 VAL A C 1
ATOM 785 O O . VAL A 1 100 ? -16.671 -1.519 6.219 1.00 91.12 100 VAL A O 1
ATOM 788 N N . LYS A 1 101 ? -15.492 -1.179 4.351 1.00 89.75 101 LYS A N 1
ATOM 789 C CA . LYS A 1 101 ? -16.552 -1.673 3.454 1.00 89.75 101 LYS A CA 1
ATOM 790 C C . LYS A 1 101 ? -16.768 -3.177 3.580 1.00 89.75 101 LYS A C 1
ATOM 792 O O . LYS A 1 101 ? -17.905 -3.620 3.449 1.00 89.75 101 LYS A O 1
ATOM 797 N N . ALA A 1 102 ? -15.693 -3.940 3.769 1.00 87.25 102 ALA A N 1
ATOM 798 C CA . ALA A 1 102 ? -15.754 -5.390 3.894 1.00 87.25 102 ALA A CA 1
ATOM 799 C C . ALA A 1 102 ? -16.359 -5.817 5.241 1.00 87.25 102 ALA A C 1
ATOM 801 O O . ALA A 1 102 ? -17.261 -6.652 5.260 1.00 87.25 102 ALA A O 1
ATOM 802 N N . ASP A 1 103 ? -15.911 -5.204 6.339 1.00 89.62 103 ASP A N 1
ATOM 803 C CA . ASP A 1 103 ? -16.326 -5.575 7.698 1.00 89.62 103 ASP A CA 1
ATOM 804 C C . ASP A 1 103 ? -17.559 -4.801 8.194 1.00 89.62 103 ASP A C 1
ATOM 806 O O . ASP A 1 103 ? -18.246 -5.226 9.121 1.00 89.62 103 ASP A O 1
ATOM 810 N N . GLY A 1 104 ? -17.867 -3.660 7.576 1.00 88.31 104 GLY A N 1
ATOM 811 C CA . GLY A 1 104 ? -18.986 -2.780 7.926 1.00 88.31 104 GLY A CA 1
ATOM 812 C C . GLY A 1 104 ? -18.702 -1.810 9.077 1.00 88.31 104 GLY A C 1
ATOM 813 O O . GLY A 1 104 ? -19.480 -0.877 9.288 1.00 88.31 104 GLY A O 1
ATOM 814 N N . PHE A 1 105 ? -17.598 -1.985 9.804 1.00 91.31 105 PHE A N 1
ATOM 815 C CA . PHE A 1 105 ? -17.197 -1.135 10.923 1.00 91.31 105 PHE A CA 1
ATOM 816 C C . PHE A 1 105 ? -15.675 -1.050 11.065 1.00 91.31 105 PHE A C 1
ATOM 818 O O . PHE A 1 105 ? -14.935 -1.888 10.556 1.00 91.31 105 PHE A O 1
ATOM 825 N N . ILE A 1 106 ? -15.224 -0.041 11.804 1.00 95.19 106 ILE A N 1
ATOM 826 C CA . ILE A 1 106 ? -13.843 0.148 12.240 1.00 95.19 106 ILE A CA 1
ATOM 827 C C . ILE A 1 106 ? -13.833 0.591 13.699 1.00 95.19 106 ILE A C 1
ATOM 829 O O . ILE A 1 106 ? -14.613 1.452 14.108 1.00 95.19 106 ILE A O 1
ATOM 833 N N . ALA A 1 107 ? -12.949 -0.008 14.487 1.00 94.81 107 ALA A N 1
ATOM 834 C CA . ALA A 1 107 ? -12.686 0.392 15.857 1.00 94.81 107 ALA A CA 1
ATOM 835 C C . ALA A 1 107 ? -11.402 1.222 15.915 1.00 94.81 107 ALA A C 1
ATOM 837 O O . ALA A 1 107 ? -10.378 0.833 15.356 1.00 94.81 107 ALA A O 1
ATOM 838 N N . LYS A 1 108 ? -11.456 2.342 16.630 1.00 95.50 108 LYS A N 1
ATOM 839 C CA . LYS A 1 108 ? -10.294 3.065 17.130 1.00 95.50 108 LYS A CA 1
ATOM 840 C C . LYS A 1 108 ? -10.048 2.601 18.561 1.00 95.50 108 LYS A C 1
ATOM 842 O O . LYS A 1 108 ? -10.837 2.910 19.446 1.00 95.50 108 LYS A O 1
ATOM 847 N N . VAL A 1 109 ? -9.003 1.813 18.775 1.00 93.62 109 VAL A N 1
ATOM 848 C CA . VAL A 1 109 ? -8.679 1.200 20.067 1.00 93.62 109 VAL A CA 1
ATOM 849 C C . VAL A 1 109 ? -7.683 2.079 20.816 1.00 93.62 109 VAL A C 1
ATOM 851 O O . VAL A 1 109 ? -6.677 2.508 20.252 1.00 93.62 109 VAL A O 1
ATOM 854 N N . HIS A 1 110 ? -7.955 2.338 22.093 1.00 91.56 110 HIS A N 1
ATOM 855 C CA . HIS A 1 110 ? -7.097 3.121 22.976 1.00 91.56 110 HIS A CA 1
ATOM 856 C C . HIS A 1 110 ? -6.242 2.173 23.823 1.00 91.56 110 HIS A C 1
ATOM 858 O O . HIS A 1 110 ? -6.754 1.466 24.692 1.00 91.56 110 HIS A O 1
ATOM 864 N N . SER A 1 111 ? -4.931 2.148 23.579 1.00 85.44 111 SER A N 1
ATOM 865 C CA . SER A 1 111 ? -3.990 1.309 24.327 1.00 85.44 111 SER A CA 1
ATOM 866 C C . SER A 1 111 ? -2.945 2.136 25.074 1.00 85.44 111 SER A C 1
ATOM 868 O O . SER A 1 111 ? -2.818 3.342 24.864 1.00 85.44 111 SER A O 1
ATOM 870 N N . VAL A 1 112 ? -2.180 1.474 25.946 1.00 83.38 112 VAL A N 1
ATOM 871 C CA . VAL A 1 112 ? -1.062 2.096 26.678 1.00 83.38 112 VAL A CA 1
ATOM 872 C C . VAL A 1 112 ? 0.023 2.589 25.718 1.00 83.38 112 VAL A C 1
ATOM 874 O O . VAL A 1 112 ? 0.634 3.623 25.971 1.00 83.38 112 VAL A O 1
ATOM 877 N N . ASP A 1 113 ? 0.204 1.891 24.596 1.00 78.50 113 ASP A N 1
ATOM 878 C CA . ASP A 1 113 ? 1.226 2.195 23.593 1.00 78.50 113 ASP A CA 1
ATOM 879 C C . ASP A 1 113 ? 0.744 3.208 22.541 1.00 78.50 113 ASP A C 1
ATOM 881 O O . ASP A 1 113 ? 1.494 3.563 21.634 1.00 78.50 113 ASP A O 1
ATOM 885 N N . GLY A 1 114 ? -0.500 3.692 22.654 1.00 84.31 114 GLY A N 1
ATOM 886 C CA . GLY A 1 114 ? -1.119 4.655 21.744 1.00 84.31 114 GLY A CA 1
ATOM 887 C C . GLY A 1 114 ? -2.438 4.170 21.140 1.00 84.31 114 GLY A C 1
ATOM 888 O O . GLY A 1 114 ? -2.938 3.083 21.442 1.00 84.31 114 GLY A O 1
ATOM 889 N N . GLU A 1 115 ? -3.022 5.005 20.287 1.00 90.81 115 GLU A N 1
ATOM 890 C CA . GLU A 1 115 ? -4.273 4.702 19.588 1.00 90.81 115 GLU A CA 1
ATOM 891 C C . GLU A 1 115 ? -3.995 3.960 18.280 1.00 90.81 115 GLU A C 1
ATOM 893 O O . GLU A 1 115 ? -3.082 4.329 17.549 1.00 90.81 115 GLU A O 1
ATOM 898 N N . TYR A 1 116 ? -4.800 2.956 17.944 1.00 92.44 116 TYR A N 1
ATOM 899 C CA . TYR A 1 116 ? -4.700 2.273 16.654 1.00 92.44 116 TYR A CA 1
ATOM 900 C C . TYR A 1 116 ? -6.065 1.908 16.087 1.00 92.44 116 TYR A C 1
ATOM 902 O O . TYR A 1 116 ? -7.088 2.025 16.759 1.00 92.44 116 TYR A O 1
ATOM 910 N N . LEU A 1 117 ? -6.079 1.477 14.828 1.00 94.50 117 LEU A N 1
ATOM 911 C CA . LEU A 1 117 ? -7.298 1.110 14.121 1.00 94.50 117 LEU A CA 1
ATOM 912 C C . LEU A 1 117 ? -7.384 -0.396 13.899 1.00 94.50 117 LEU A C 1
ATOM 914 O O . LEU A 1 117 ? -6.377 -1.056 13.637 1.00 94.50 117 LEU A O 1
ATOM 918 N N . GLN A 1 118 ? -8.604 -0.921 13.953 1.00 93.88 118 GLN A N 1
ATOM 919 C CA . GLN A 1 118 ? -8.894 -2.324 13.693 1.00 93.88 118 GLN A CA 1
ATOM 920 C C . GLN A 1 118 ? -10.206 -2.485 12.914 1.00 93.88 118 GLN A C 1
ATOM 922 O O . GLN A 1 118 ? -11.238 -1.940 13.304 1.00 93.88 118 GLN A O 1
ATOM 927 N N . CYS A 1 119 ? -10.169 -3.268 11.834 1.00 91.88 119 CYS A N 1
ATOM 928 C CA . CYS A 1 119 ? -11.347 -3.751 11.102 1.00 91.88 119 CYS A CA 1
ATOM 929 C C . CYS A 1 119 ? -11.346 -5.279 11.182 1.00 91.88 119 CYS A C 1
ATOM 931 O O . CYS A 1 119 ? -10.358 -5.902 10.794 1.00 91.88 119 CYS A O 1
ATOM 933 N N . GLY A 1 120 ? -12.388 -5.888 11.755 1.00 86.50 120 GLY A N 1
ATOM 934 C CA . GLY A 1 120 ? -12.438 -7.344 11.917 1.00 86.50 120 GLY A CA 1
ATOM 935 C C . GLY A 1 120 ? -11.184 -7.894 12.616 1.00 86.50 120 GLY A C 1
ATOM 936 O O . GLY A 1 120 ? -10.894 -7.548 13.764 1.00 86.50 120 GLY A O 1
ATOM 937 N N . THR A 1 121 ? -10.430 -8.751 11.921 1.00 86.06 121 THR A N 1
ATOM 938 C CA . THR A 1 121 ? -9.146 -9.307 12.397 1.00 86.06 121 THR A CA 1
ATOM 939 C C . THR A 1 121 ? -7.915 -8.515 11.943 1.00 86.06 121 THR A C 1
ATOM 941 O O . THR A 1 121 ? -6.800 -8.867 12.321 1.00 86.06 121 THR A O 1
ATOM 944 N N . GLN A 1 122 ? -8.081 -7.494 11.104 1.00 87.69 122 GLN A N 1
ATOM 945 C CA . GLN A 1 122 ? -6.996 -6.672 10.577 1.00 87.69 122 GLN A CA 1
ATOM 946 C C . GLN A 1 122 ? -6.689 -5.511 11.527 1.00 87.69 122 GLN A C 1
ATOM 948 O O . GLN A 1 122 ? -7.554 -4.679 11.802 1.00 87.69 122 GLN A O 1
ATOM 953 N N . VAL A 1 123 ? -5.442 -5.444 11.996 1.00 89.12 123 VAL A N 1
ATOM 954 C CA . VAL A 1 123 ? -4.925 -4.385 12.874 1.00 89.12 123 VAL A CA 1
ATOM 955 C C . VAL A 1 123 ? -3.966 -3.501 12.078 1.00 89.12 123 VAL A C 1
ATOM 957 O O . VAL A 1 123 ? -3.119 -4.009 11.349 1.00 89.12 123 VAL A O 1
ATOM 960 N N . PHE A 1 124 ? -4.099 -2.184 12.210 1.00 86.12 124 PHE A N 1
ATOM 961 C CA . PHE A 1 124 ? -3.314 -1.190 11.474 1.00 86.12 124 PHE A CA 1
ATOM 962 C C . PHE A 1 124 ? -2.317 -0.482 12.411 1.00 86.12 124 PHE A C 1
ATOM 964 O O . PHE A 1 124 ? -2.510 0.690 12.747 1.00 86.12 124 PHE A O 1
ATOM 971 N N . SER A 1 125 ? -1.303 -1.206 12.918 1.00 70.81 125 SER A N 1
ATOM 972 C CA . SER A 1 125 ? -0.441 -0.690 14.003 1.00 70.81 125 SER A CA 1
ATOM 973 C C . SER A 1 125 ? 0.993 -1.244 14.112 1.00 70.81 125 SER A C 1
ATOM 975 O O . SER A 1 125 ? 1.541 -1.243 15.214 1.00 70.81 125 SER A O 1
ATOM 977 N N . ASP A 1 126 ? 1.629 -1.721 13.042 1.00 63.34 126 ASP A N 1
ATOM 978 C CA . ASP A 1 126 ? 2.925 -2.416 13.185 1.00 63.34 126 ASP A CA 1
ATOM 979 C C . ASP A 1 126 ? 4.121 -1.482 13.491 1.00 63.34 126 ASP A C 1
ATOM 981 O O . ASP A 1 126 ? 5.137 -1.929 14.026 1.00 63.34 126 ASP A O 1
ATOM 985 N N . SER A 1 127 ? 4.014 -0.175 13.216 1.00 76.44 127 SER A N 1
ATOM 986 C CA . SER A 1 127 ? 5.013 0.842 13.591 1.00 76.44 127 SER A CA 1
ATOM 987 C C . SER A 1 127 ? 4.383 2.221 13.839 1.00 76.44 127 SER A C 1
ATOM 989 O O . SER A 1 127 ? 3.275 2.491 13.373 1.00 76.44 127 SER A O 1
ATOM 991 N N . ASP A 1 128 ? 5.084 3.112 14.556 1.00 76.81 128 ASP A N 1
ATOM 992 C CA . ASP A 1 128 ? 4.592 4.463 14.883 1.00 76.81 128 ASP A CA 1
ATOM 993 C C . ASP A 1 128 ? 4.264 5.298 13.634 1.00 76.81 128 ASP A C 1
ATOM 995 O O . ASP A 1 128 ? 3.225 5.956 13.589 1.00 76.81 128 ASP A O 1
ATOM 999 N N . GLU A 1 129 ? 5.123 5.248 12.614 1.00 73.75 129 GLU A N 1
ATOM 1000 C CA . GLU A 1 129 ? 4.948 5.983 11.352 1.00 73.75 129 GLU A CA 1
ATOM 1001 C C . GLU A 1 129 ? 3.713 5.488 10.587 1.00 73.75 129 GLU A C 1
ATOM 1003 O O . GLU A 1 129 ? 2.888 6.282 10.133 1.00 73.75 129 GLU A O 1
ATOM 1008 N N . GLU A 1 130 ? 3.533 4.169 10.510 1.00 78.69 130 GLU A N 1
ATOM 1009 C CA . GLU A 1 130 ? 2.376 3.545 9.866 1.00 78.69 130 GLU A CA 1
ATOM 1010 C C . GLU A 1 130 ? 1.071 3.848 10.605 1.00 78.69 130 GLU A C 1
ATOM 1012 O O . GLU A 1 130 ? 0.059 4.202 9.994 1.00 78.69 130 GLU A O 1
ATOM 1017 N N . ARG A 1 131 ? 1.108 3.778 11.935 1.00 85.69 131 ARG A N 1
ATOM 1018 C CA . ARG A 1 131 ? -0.030 4.094 12.794 1.00 85.69 131 ARG A CA 1
ATOM 1019 C C . ARG A 1 131 ? -0.497 5.534 12.604 1.00 85.69 131 ARG A C 1
ATOM 1021 O O . ARG A 1 131 ? -1.699 5.760 12.495 1.00 85.69 131 ARG A O 1
ATOM 1028 N N . ILE A 1 132 ? 0.427 6.496 12.534 1.00 85.62 132 ILE A N 1
ATOM 1029 C CA . ILE A 1 132 ? 0.089 7.908 12.294 1.00 85.62 132 ILE A CA 1
ATOM 1030 C C . ILE A 1 132 ? -0.615 8.062 10.943 1.00 85.62 132 ILE A C 1
ATOM 1032 O O . ILE A 1 132 ? -1.691 8.653 10.893 1.00 85.62 132 ILE A O 1
ATOM 1036 N N . LEU A 1 133 ? -0.079 7.464 9.875 1.00 87.19 133 LEU A N 1
ATOM 1037 C CA . LEU A 1 133 ? -0.684 7.539 8.541 1.00 87.19 133 LEU A CA 1
ATOM 1038 C C . LEU A 1 133 ? -2.097 6.948 8.502 1.00 87.19 133 LEU A C 1
ATOM 1040 O O . LEU A 1 133 ? -2.991 7.513 7.870 1.00 87.19 133 LEU A O 1
ATOM 1044 N N . TYR A 1 134 ? -2.327 5.832 9.195 1.00 91.38 134 TYR A N 1
ATOM 1045 C CA . TYR A 1 134 ? -3.656 5.237 9.296 1.00 91.38 134 TYR A CA 1
ATOM 1046 C C . TYR A 1 134 ? -4.623 6.076 10.138 1.00 91.38 134 TYR A C 1
ATOM 1048 O O . TYR A 1 134 ? -5.780 6.234 9.751 1.00 91.38 134 TYR A O 1
ATOM 1056 N N . LEU A 1 135 ? -4.171 6.666 11.245 1.00 92.06 135 LEU A N 1
ATOM 1057 C CA . LEU A 1 135 ? -4.998 7.576 12.043 1.00 92.06 135 LEU A CA 1
ATOM 1058 C C . LEU A 1 135 ? -5.371 8.843 11.262 1.00 92.06 135 LEU A C 1
ATOM 1060 O O . LEU A 1 135 ? -6.529 9.256 11.288 1.00 92.06 135 LEU A O 1
ATOM 1064 N N . GLU A 1 136 ? -4.429 9.430 10.522 1.00 90.38 136 GLU A N 1
ATOM 1065 C CA . GLU A 1 136 ? -4.688 10.568 9.632 1.00 90.38 136 GLU A CA 1
ATOM 1066 C C . GLU A 1 136 ? -5.694 10.204 8.537 1.00 90.38 136 GLU A C 1
ATOM 1068 O O . GLU A 1 136 ? -6.671 10.923 8.315 1.00 90.38 136 GLU A O 1
ATOM 1073 N N . ALA A 1 137 ? -5.504 9.051 7.893 1.00 90.94 137 ALA A N 1
ATOM 1074 C CA . ALA A 1 137 ? -6.422 8.542 6.886 1.00 90.94 137 ALA A CA 1
ATOM 1075 C C . ALA A 1 137 ? -7.830 8.292 7.452 1.00 90.94 137 ALA A C 1
ATOM 1077 O O . ALA A 1 137 ? -8.827 8.576 6.789 1.00 90.94 137 ALA A O 1
ATOM 1078 N N . PHE A 1 138 ? -7.938 7.801 8.685 1.00 94.25 138 PHE A N 1
ATOM 1079 C CA . PHE A 1 138 ? -9.220 7.642 9.363 1.00 94.25 138 PHE A CA 1
ATOM 1080 C C . PHE A 1 138 ? -9.895 8.981 9.665 1.00 94.25 138 PHE A C 1
ATOM 1082 O O . PHE A 1 138 ? -11.097 9.116 9.431 1.00 94.25 138 PHE A O 1
ATOM 1089 N N . CYS A 1 139 ? -9.141 9.985 10.118 1.00 91.69 139 CYS A N 1
ATOM 1090 C CA . CYS A 1 139 ? -9.658 11.341 10.290 1.00 91.69 139 CYS A CA 1
ATOM 1091 C C . CYS A 1 139 ? -10.223 11.899 8.974 1.00 91.69 139 CYS A C 1
ATOM 1093 O O . CYS A 1 139 ? -11.293 12.506 8.992 1.00 91.69 139 CYS A O 1
ATOM 1095 N N . ASP A 1 140 ? -9.566 11.638 7.838 1.00 89.62 140 ASP A N 1
ATOM 1096 C CA . ASP A 1 140 ? -10.062 12.002 6.502 1.00 89.62 140 ASP A CA 1
ATOM 1097 C C . ASP A 1 140 ? -11.390 11.288 6.177 1.00 89.62 140 ASP A C 1
ATOM 1099 O O . ASP A 1 140 ? -12.378 11.915 5.782 1.00 89.62 140 ASP A O 1
ATOM 1103 N N . LEU A 1 141 ? -11.465 9.972 6.425 1.00 91.19 141 LEU A N 1
ATOM 1104 C CA . LEU A 1 141 ? -12.692 9.193 6.222 1.00 91.19 141 LEU A CA 1
ATOM 1105 C C . LEU A 1 141 ? -13.854 9.685 7.095 1.00 91.19 141 LEU A C 1
ATOM 1107 O O . LEU A 1 141 ? -14.988 9.752 6.612 1.00 91.19 141 LEU A O 1
ATOM 1111 N N . LEU A 1 142 ? -13.584 10.040 8.351 1.00 91.94 142 LEU A N 1
ATOM 1112 C CA . LEU A 1 142 ? -14.570 10.580 9.285 1.00 91.94 142 LEU A CA 1
ATOM 1113 C C . LEU A 1 142 ? -15.025 11.982 8.861 1.00 91.94 142 LEU A C 1
ATOM 1115 O O . LEU A 1 142 ? -16.225 12.239 8.784 1.00 91.94 142 LEU A O 1
ATOM 1119 N N . HIS A 1 143 ? -14.090 12.871 8.518 1.00 90.31 143 HIS A N 1
ATOM 1120 C CA . HIS A 1 143 ? -14.389 14.233 8.070 1.00 90.31 143 HIS A CA 1
ATOM 1121 C C . HIS A 1 143 ? -15.262 14.244 6.809 1.00 90.31 143 HIS A C 1
ATOM 1123 O O . HIS A 1 143 ? -16.214 15.019 6.698 1.00 90.31 143 HIS A O 1
ATOM 1129 N N . HIS A 1 144 ? -14.990 13.331 5.875 1.00 87.56 144 HIS A N 1
ATOM 1130 C CA . HIS A 1 144 ? -15.790 13.163 4.666 1.00 87.56 144 HIS A CA 1
ATOM 1131 C C . HIS A 1 144 ? -17.015 12.255 4.849 1.00 87.56 144 HIS A C 1
ATOM 1133 O O . HIS A 1 144 ? -17.767 12.045 3.892 1.00 87.56 144 HIS A O 1
ATOM 1139 N N . GLY A 1 145 ? -17.271 11.754 6.061 1.00 87.19 145 GLY A N 1
ATOM 1140 C CA . GLY A 1 145 ? -18.434 10.945 6.427 1.00 87.19 145 GLY A CA 1
ATOM 1141 C C . GLY A 1 145 ? -18.534 9.618 5.676 1.00 87.19 145 GLY A C 1
ATOM 1142 O O . GLY A 1 145 ? -19.631 9.226 5.294 1.00 87.19 145 GLY A O 1
ATOM 1143 N N . TYR A 1 146 ? -17.411 8.962 5.378 1.00 88.50 146 TYR A N 1
ATOM 1144 C CA . TYR A 1 146 ? -17.408 7.551 4.958 1.00 88.50 146 TYR A CA 1
ATOM 1145 C C . TYR A 1 146 ? -17.645 6.613 6.133 1.00 88.50 146 TYR A C 1
ATOM 1147 O O . TYR A 1 146 ? -18.109 5.489 5.939 1.00 88.50 146 TYR A O 1
ATOM 1155 N N . VAL A 1 147 ? -17.338 7.087 7.336 1.00 91.31 147 VAL A N 1
ATOM 1156 C CA . VAL A 1 147 ? -17.583 6.396 8.592 1.00 91.31 147 VAL A CA 1
ATOM 1157 C C . VAL A 1 147 ? -18.311 7.326 9.549 1.00 91.31 147 VAL A C 1
ATOM 1159 O O . VAL A 1 147 ? -18.092 8.537 9.527 1.00 91.31 147 VAL A O 1
ATOM 1162 N N . GLU A 1 148 ? -19.183 6.759 10.371 1.00 91.75 148 GLU A N 1
ATOM 1163 C CA . GLU A 1 148 ? -19.994 7.495 11.338 1.00 91.75 148 GLU A CA 1
ATOM 1164 C C . GLU A 1 148 ? -19.860 6.864 12.726 1.00 91.75 148 GLU A C 1
ATOM 1166 O O . GLU A 1 148 ? -19.876 5.633 12.832 1.00 91.75 148 GLU A O 1
ATOM 1171 N N . PRO A 1 149 ? -19.714 7.674 13.791 1.00 91.44 149 PRO A N 1
ATOM 1172 C CA . PRO A 1 149 ? -19.567 7.162 15.148 1.00 91.44 149 PRO A CA 1
ATOM 1173 C C . PRO A 1 149 ? -20.831 6.418 15.578 1.00 91.44 149 PRO A C 1
ATOM 1175 O O . PRO A 1 149 ? -21.941 6.932 15.444 1.00 91.44 149 PRO A O 1
ATOM 1178 N N . THR A 1 150 ? -20.661 5.216 16.124 1.00 89.88 150 THR A N 1
ATOM 1179 C CA . THR A 1 150 ? -21.774 4.393 16.622 1.00 89.88 150 THR A CA 1
ATOM 1180 C C . THR A 1 150 ? -21.771 4.255 18.133 1.00 89.88 150 THR A C 1
ATOM 1182 O O . THR A 1 150 ? -22.831 4.265 18.753 1.00 89.88 150 THR A O 1
ATOM 1185 N N . SER A 1 151 ? -20.594 4.100 18.736 1.00 88.88 151 SER A N 1
ATOM 1186 C CA . SER A 1 151 ? -20.451 3.931 20.182 1.00 88.88 151 SER A CA 1
ATOM 1187 C C . SER A 1 151 ? -19.044 4.285 20.634 1.00 88.88 151 SER A C 1
ATOM 1189 O O . SER A 1 151 ? -18.093 4.107 19.882 1.00 88.88 151 SER A O 1
ATOM 1191 N N . GLU A 1 152 ? -18.903 4.711 21.882 1.00 92.12 152 GLU A N 1
ATOM 1192 C CA . GLU A 1 152 ? -17.617 5.042 22.489 1.00 92.12 152 GLU A CA 1
ATOM 1193 C C . GLU A 1 152 ? -17.552 4.474 23.908 1.00 92.12 152 GLU A C 1
ATOM 1195 O O . GLU A 1 152 ? -18.523 4.531 24.667 1.00 92.12 152 GLU A O 1
ATOM 1200 N N . SER A 1 153 ? -16.401 3.903 24.248 1.00 91.44 153 SER A N 1
ATOM 1201 C CA . SER A 1 153 ? -16.017 3.499 25.593 1.00 91.44 153 SER A CA 1
ATOM 1202 C C . SER A 1 153 ? -14.624 4.040 25.910 1.00 91.44 153 SER A C 1
ATOM 1204 O O . SER A 1 153 ? -13.962 4.666 25.083 1.00 91.44 153 SER A O 1
ATOM 1206 N N . LYS A 1 154 ? -14.150 3.788 27.132 1.00 88.69 154 LYS A N 1
ATOM 1207 C CA . LYS A 1 154 ? -12.791 4.164 27.527 1.00 88.69 154 LYS A CA 1
ATOM 1208 C C . LYS A 1 154 ? -11.735 3.430 26.688 1.00 88.69 154 LYS A C 1
ATOM 1210 O O . LYS A 1 154 ? -10.683 3.987 26.395 1.00 88.69 154 LYS A O 1
ATOM 1215 N N . GLU A 1 155 ? -12.024 2.189 26.324 1.00 91.62 155 GLU A N 1
ATOM 1216 C CA . GLU A 1 155 ? -11.125 1.267 25.636 1.00 91.62 155 GLU A CA 1
ATOM 1217 C C . GLU A 1 155 ? -11.154 1.438 24.115 1.00 91.62 155 GLU A C 1
ATOM 1219 O O . GLU A 1 155 ? -10.153 1.153 23.460 1.00 91.62 155 GLU A O 1
ATOM 1224 N N . MET A 1 156 ? -12.276 1.876 23.536 1.00 92.81 156 MET A N 1
ATOM 1225 C CA . MET A 1 156 ? -12.382 2.061 22.089 1.00 92.81 156 MET A CA 1
ATOM 1226 C C . MET A 1 156 ? -13.538 2.968 21.667 1.00 92.81 156 MET A C 1
ATOM 1228 O O . MET A 1 156 ? -14.570 3.040 22.333 1.00 92.81 156 MET A O 1
ATOM 1232 N N . SER A 1 157 ? -13.409 3.538 20.475 1.00 95.06 157 SER A N 1
ATOM 1233 C CA . SER A 1 157 ? -14.493 4.188 19.738 1.00 95.06 157 SER A CA 1
ATOM 1234 C C . SER A 1 157 ? -14.811 3.379 18.483 1.00 95.06 157 SER A C 1
ATOM 1236 O O . SER A 1 157 ? -13.915 3.019 17.724 1.00 95.06 157 SER A O 1
ATOM 1238 N N . LEU A 1 158 ? -16.084 3.065 18.262 1.00 93.69 158 LEU A N 1
ATOM 1239 C CA . LEU A 1 158 ? -16.558 2.277 17.127 1.00 93.69 158 LEU A CA 1
ATOM 1240 C C . LEU A 1 158 ? -17.254 3.181 16.111 1.00 93.69 158 LEU A C 1
ATOM 1242 O O . LEU A 1 158 ? -18.051 4.052 16.476 1.00 93.69 158 LEU A O 1
ATOM 1246 N N . TYR A 1 159 ? -16.974 2.930 14.837 1.00 94.81 159 TYR A N 1
ATOM 1247 C CA . TYR A 1 159 ? -17.531 3.662 13.712 1.00 94.81 159 TYR A CA 1
ATOM 1248 C C . TYR A 1 159 ? -18.064 2.675 12.678 1.00 94.81 159 TYR A C 1
ATOM 1250 O O . TYR A 1 159 ? -17.400 1.695 12.349 1.00 94.81 159 TYR A O 1
ATOM 1258 N N . SER A 1 160 ? -19.253 2.935 12.145 1.00 91.94 160 SER A N 1
ATOM 1259 C CA . SER A 1 160 ? -19.851 2.126 11.079 1.00 91.94 160 SER A CA 1
ATOM 1260 C C . SER A 1 160 ? -19.604 2.746 9.714 1.00 91.94 160 SER A C 1
ATOM 1262 O O . SER A 1 160 ? -19.432 3.959 9.592 1.00 91.94 160 SER A O 1
ATOM 1264 N N . PHE A 1 161 ? -19.604 1.917 8.673 1.00 89.88 161 PHE A N 1
ATOM 1265 C CA . PHE A 1 161 ? -19.581 2.395 7.301 1.00 89.88 161 PHE A CA 1
ATOM 1266 C C . PHE A 1 161 ? -20.873 3.161 6.982 1.00 89.88 161 PHE A C 1
ATOM 1268 O O . PHE A 1 161 ? -21.960 2.587 6.976 1.00 89.88 161 PHE A O 1
ATOM 1275 N N . ALA A 1 162 ? -20.756 4.440 6.626 1.00 82.56 162 ALA A N 1
ATOM 1276 C CA . ALA A 1 162 ? -21.895 5.326 6.359 1.00 82.56 162 ALA A CA 1
ATOM 1277 C C . ALA A 1 162 ? -22.619 5.036 5.025 1.00 82.56 162 ALA A C 1
ATOM 1279 O O . ALA A 1 162 ? -23.532 5.756 4.625 1.00 82.56 162 ALA A O 1
ATOM 1280 N N . ASN A 1 163 ? -22.182 4.009 4.284 1.00 66.38 163 ASN A N 1
ATOM 1281 C CA . ASN A 1 163 ? -22.751 3.572 3.008 1.00 66.38 163 ASN A CA 1
ATOM 1282 C C . ASN A 1 163 ? -22.991 4.717 1.998 1.00 66.38 163 ASN A C 1
ATOM 1284 O O . ASN A 1 163 ? -24.012 4.779 1.308 1.00 66.38 163 ASN A O 1
ATOM 1288 N N . LYS A 1 164 ? -22.036 5.655 1.906 1.00 58.03 164 LYS A N 1
ATOM 1289 C CA . LYS A 1 164 ? -22.079 6.739 0.916 1.00 58.03 164 LYS A CA 1
ATOM 1290 C C . LYS A 1 164 ? -21.909 6.199 -0.504 1.00 58.03 164 LYS A C 1
ATOM 1292 O O . LYS A 1 164 ? -21.124 5.284 -0.756 1.00 58.03 164 LYS A O 1
ATOM 1297 N N . LYS A 1 165 ? -22.594 6.840 -1.464 1.00 49.25 165 LYS A N 1
ATOM 1298 C CA . LYS A 1 165 ? -22.293 6.693 -2.900 1.00 49.25 165 LYS A CA 1
ATOM 1299 C C . LYS A 1 165 ? -20.781 6.904 -3.121 1.00 49.25 165 LYS A C 1
ATOM 1301 O O . LYS A 1 165 ? -20.215 7.794 -2.486 1.00 49.25 165 LYS A O 1
ATOM 1306 N N . PRO A 1 166 ? -20.129 6.121 -4.000 1.00 47.78 166 PRO A N 1
ATOM 1307 C CA . PRO A 1 166 ? -18.690 6.221 -4.233 1.00 47.78 166 PRO A CA 1
ATOM 1308 C C . PRO A 1 166 ? -18.287 7.643 -4.637 1.00 47.78 166 PRO A C 1
ATOM 1310 O O . PRO A 1 166 ? -19.049 8.329 -5.325 1.00 47.78 166 PRO A O 1
ATOM 1313 N N . LEU A 1 167 ? -17.077 8.060 -4.239 1.00 45.16 167 LEU A N 1
ATOM 1314 C CA . LEU A 1 167 ? -16.418 9.264 -4.751 1.00 45.16 167 LEU A CA 1
ATOM 1315 C C . LEU A 1 167 ? -16.511 9.252 -6.271 1.00 45.16 167 LEU A C 1
ATOM 1317 O O . LEU A 1 167 ? -15.882 8.422 -6.930 1.00 45.16 167 LEU A O 1
ATOM 1321 N N . LYS A 1 168 ? -17.297 10.167 -6.846 1.00 37.91 168 LYS A N 1
ATOM 1322 C CA . LYS A 1 168 ? -17.095 10.511 -8.249 1.00 37.91 168 LYS A CA 1
ATOM 1323 C C . LYS A 1 168 ? -15.669 11.040 -8.321 1.00 37.91 168 LYS A C 1
ATOM 1325 O O . LYS A 1 168 ? -15.377 12.044 -7.676 1.00 37.91 168 LYS A O 1
ATOM 1330 N N . ARG A 1 169 ? -14.792 10.345 -9.056 1.00 35.03 169 ARG A N 1
ATOM 1331 C CA . ARG A 1 169 ? -13.507 10.915 -9.472 1.00 35.03 169 ARG A CA 1
ATOM 1332 C C . ARG A 1 169 ? -13.801 12.320 -9.995 1.00 35.03 169 ARG A C 1
ATOM 1334 O O . ARG A 1 169 ? -14.693 12.468 -10.835 1.00 35.03 169 ARG A O 1
ATOM 1341 N N . ALA A 1 170 ? -13.130 13.326 -9.441 1.00 38.09 170 ALA A N 1
ATOM 1342 C CA . ALA A 1 170 ? -13.126 14.639 -10.061 1.00 38.09 170 ALA A CA 1
ATOM 1343 C C . ALA A 1 170 ? -12.595 14.440 -11.489 1.00 38.09 170 ALA A C 1
ATOM 1345 O O . ALA A 1 170 ? -11.555 13.805 -11.668 1.00 38.09 170 ALA A O 1
ATOM 1346 N N . ILE A 1 171 ? -13.399 14.851 -12.469 1.00 35.75 171 ILE A N 1
ATOM 1347 C CA . ILE A 1 171 ? -13.003 14.929 -13.878 1.00 35.75 171 ILE A CA 1
ATOM 1348 C C . ILE A 1 171 ? -12.152 16.184 -14.029 1.00 35.75 171 ILE A C 1
ATOM 1350 O O . ILE A 1 171 ? -12.566 17.211 -13.440 1.00 35.75 171 ILE A O 1
#

Secondary structure (DSSP, 8-state):
-HHHHHHHHHHHHHHHHHTTTTEEEEEE-SS-EEEESSSEE-S-HHHHHHHHHHHHHHHHTTSEEEEEE-SSEEEEEE-HHHHHTT--HHHHHHHHHHHHHHHSEEEEEEETTEEEEEETTEEE-SSHHHHHHHHHHHHHHHHTTSEEEEEE-SSEEEEEE--PPP-----

Radius of gyration: 18.77 Å; chains: 1; bounding box: 44×28×56 Å

Sequence (171 aa):
MQNQSIQEAANELLYESAKSADLLMKVRNGVGDFVKAKRAYVDTDEMREMYLAGLEQLLAEGKIQQTLGSRDMTVFRVTDEGRRSRLTSELARTNLLEAVKADGFIAKVHSVDGEYLQCGTQVFSDSDEERILYLEAFCDLLHHGYVEPTSESKEMSLYSFANKKPLKRAI

Foldseek 3Di:
DLVVLLQVLLLVQLQLQVVQVQKKKFFADPVGTAIDHPDTQDPDPVSRVSNVSSVVVCVVVVQWDWDDDDPGMTMIGGDPNVNLVNDDLVNLLVVVLVLLVVQQKKKFFQDPVGTWIDRDPDTQPPDPSSRVSNVSSVVVCVVVVQWAWDDDDPGITMIGGNPDDDPPPDD

pLDDT: mean 85.63, std 12.12, range [35.03, 97.19]